Protein AF-A0A534M3W9-F1 (afdb_monomer)

Sequence (94 aa):
MPMGKVLRVVLRRLINAVVTIFGIICLNYVLIRLMPGDPNLALVPRNTQFVGLAKANAELFGLDKPPFDQFVIYLQNTVTLNWGYSYFWHAPVA

Structure (mmCIF, N/CA/C/O backbone):
data_AF-A0A534M3W9-F1
#
_entry.id   AF-A0A534M3W9-F1
#
loop_
_atom_site.group_PDB
_atom_site.id
_atom_site.type_symbol
_atom_site.label_atom_id
_atom_site.label_alt_id
_atom_site.label_comp_id
_atom_site.label_asym_id
_atom_site.label_entity_id
_atom_site.label_seq_id
_atom_site.pdbx_PDB_ins_code
_atom_site.Cartn_x
_atom_site.Cartn_y
_atom_site.Cartn_z
_atom_site.occupancy
_atom_site.B_iso_or_equiv
_atom_site.auth_seq_id
_atom_site.auth_comp_id
_atom_site.auth_as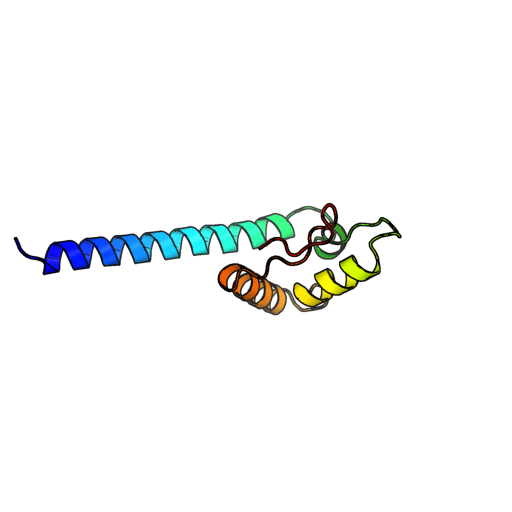ym_id
_atom_site.auth_atom_id
_atom_site.pdbx_PDB_model_num
ATOM 1 N N . MET A 1 1 ? -22.190 -0.015 34.091 1.00 59.22 1 MET A N 1
ATOM 2 C CA . MET A 1 1 ? -22.162 0.637 32.758 1.00 59.22 1 MET A CA 1
ATOM 3 C C . MET A 1 1 ? -22.320 -0.444 31.696 1.00 59.22 1 MET A C 1
ATOM 5 O O . MET A 1 1 ? -21.645 -1.458 31.823 1.00 59.22 1 MET A O 1
ATOM 9 N N . PRO A 1 2 ? -23.222 -0.325 30.707 1.00 66.69 2 PRO A N 1
ATOM 10 C CA . PRO A 1 2 ? -23.500 -1.431 29.796 1.00 66.69 2 PRO A CA 1
ATOM 11 C C . PRO A 1 2 ? -22.355 -1.571 2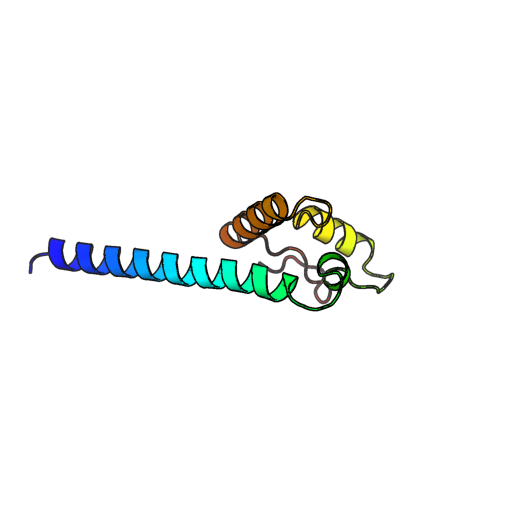8.784 1.00 66.69 2 PRO A C 1
ATOM 13 O O . PRO A 1 2 ? -22.337 -0.892 27.756 1.00 66.69 2 PRO A O 1
ATOM 16 N N . MET A 1 3 ? -21.408 -2.463 29.082 1.00 66.31 3 MET A N 1
ATOM 17 C CA . MET A 1 3 ? -20.232 -2.791 28.260 1.00 66.31 3 MET A CA 1
ATOM 18 C C . MET A 1 3 ? -20.603 -3.068 26.788 1.00 66.31 3 MET A C 1
ATOM 20 O O . MET A 1 3 ? -19.871 -2.697 25.874 1.00 66.31 3 MET A O 1
ATOM 24 N N . GLY A 1 4 ? -21.803 -3.613 26.541 1.00 76.50 4 GLY A N 1
ATOM 25 C CA . GLY A 1 4 ? -22.332 -3.867 25.197 1.00 76.50 4 GLY A CA 1
ATOM 26 C C . GLY A 1 4 ? -22.584 -2.613 24.347 1.00 76.50 4 GLY A C 1
ATOM 27 O O . GLY A 1 4 ? -22.475 -2.680 23.124 1.00 76.50 4 GLY A O 1
ATOM 28 N N . LYS A 1 5 ? -22.864 -1.449 24.956 1.00 81.12 5 LYS A N 1
ATOM 29 C CA . LYS A 1 5 ? -22.989 -0.183 24.207 1.00 81.12 5 LYS A CA 1
ATOM 30 C C . LYS A 1 5 ? -21.618 0.328 23.768 1.00 81.12 5 LYS A C 1
ATOM 32 O O . LYS A 1 5 ? -21.480 0.766 22.631 1.00 81.12 5 LYS A O 1
ATOM 37 N N . VAL A 1 6 ? -20.610 0.224 24.638 1.00 85.56 6 VAL A N 1
ATOM 38 C CA . VAL A 1 6 ? -19.233 0.640 24.332 1.00 85.56 6 VAL A CA 1
ATOM 39 C C . VAL A 1 6 ? -18.640 -0.250 23.241 1.00 85.56 6 VAL A C 1
ATOM 41 O O . VAL A 1 6 ? -18.171 0.278 22.238 1.00 85.56 6 VAL A O 1
ATOM 44 N N . LEU A 1 7 ? -18.763 -1.578 23.358 1.00 88.38 7 LEU A N 1
ATOM 45 C CA . LEU A 1 7 ? -18.292 -2.517 22.334 1.00 88.38 7 LEU A CA 1
ATOM 46 C C . LEU A 1 7 ? -18.946 -2.256 20.968 1.00 88.38 7 LEU A C 1
ATOM 48 O O . LEU A 1 7 ? -18.254 -2.203 19.956 1.00 88.38 7 LEU A O 1
ATOM 52 N N . ARG A 1 8 ? -20.263 -2.008 20.932 1.00 89.50 8 ARG A N 1
ATOM 53 C CA . ARG A 1 8 ? -20.983 -1.659 19.694 1.00 89.50 8 ARG A CA 1
ATOM 54 C C . ARG A 1 8 ? -20.473 -0.353 19.073 1.00 89.50 8 ARG A C 1
ATOM 56 O O . ARG A 1 8 ? -20.359 -0.264 17.853 1.00 89.50 8 ARG A O 1
ATOM 63 N N . VAL A 1 9 ? -20.169 0.658 19.891 1.00 90.19 9 VAL A N 1
ATOM 64 C CA . VAL A 1 9 ? -19.615 1.938 19.417 1.00 90.19 9 VAL A CA 1
ATOM 65 C C . VAL A 1 9 ? -18.196 1.761 18.883 1.00 90.19 9 VAL A C 1
ATOM 67 O O . VAL A 1 9 ? -17.896 2.286 17.814 1.00 90.19 9 VAL A O 1
ATOM 70 N N . VAL A 1 10 ? -17.344 1.004 19.579 1.00 92.62 10 VAL A N 1
ATOM 71 C CA . VAL A 1 10 ? -15.975 0.707 19.132 1.00 92.62 10 VAL A CA 1
ATOM 72 C C . VAL A 1 10 ? -15.999 -0.056 17.811 1.00 92.62 10 VAL A C 1
ATOM 74 O O . VAL A 1 10 ? -15.343 0.362 16.863 1.00 92.62 10 VAL A O 1
ATOM 77 N N . LEU A 1 11 ? -16.824 -1.100 17.700 1.00 93.56 11 LEU A N 1
ATOM 78 C CA . LEU A 1 11 ? -16.943 -1.891 16.476 1.00 93.56 11 LEU A CA 1
ATOM 79 C C . LEU A 1 11 ? -17.420 -1.039 15.292 1.00 93.56 11 LEU A C 1
ATOM 81 O O . LEU A 1 11 ? -16.832 -1.081 14.216 1.00 93.56 11 LEU A O 1
ATOM 85 N N . ARG A 1 12 ? -18.438 -0.195 15.501 1.00 93.50 12 ARG A N 1
ATOM 86 C CA . ARG A 1 12 ? -18.925 0.737 14.474 1.00 93.50 12 ARG A CA 1
ATOM 87 C C . ARG A 1 12 ? -17.845 1.737 14.050 1.00 93.50 12 ARG A C 1
ATOM 89 O O . ARG A 1 12 ? -17.738 2.044 12.868 1.00 93.50 12 ARG A O 1
ATOM 96 N N . ARG A 1 13 ? -17.041 2.244 14.990 1.00 93.69 13 ARG A N 1
ATOM 97 C CA . ARG A 1 13 ? -15.917 3.140 14.678 1.00 93.69 13 ARG A CA 1
ATOM 98 C C . ARG A 1 13 ? -14.824 2.430 13.881 1.00 93.69 13 ARG A C 1
ATOM 100 O O . ARG A 1 13 ? -14.336 3.013 12.923 1.00 93.69 13 ARG A O 1
ATOM 107 N N . LEU A 1 14 ? -14.487 1.190 14.235 1.00 94.94 14 LEU A N 1
ATOM 108 C CA . LEU A 1 14 ? -13.511 0.383 13.499 1.00 94.94 14 LEU A CA 1
ATOM 109 C C . LEU A 1 14 ? -13.978 0.101 12.070 1.00 94.94 14 LEU A C 1
ATOM 111 O O . LEU A 1 14 ? -13.216 0.321 11.138 1.00 94.94 14 LEU A O 1
ATOM 115 N N . ILE A 1 15 ? -15.240 -0.290 11.881 1.00 94.56 15 ILE A N 1
ATOM 116 C CA . ILE A 1 15 ? -15.812 -0.498 10.543 1.00 94.56 15 ILE A CA 1
ATOM 117 C C . ILE A 1 1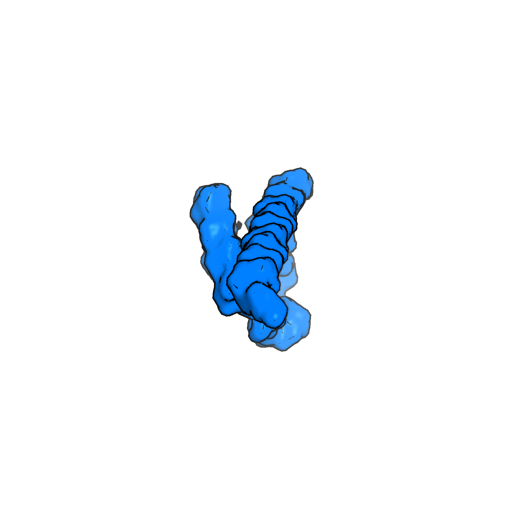5 ? -15.750 0.799 9.729 1.00 94.56 15 ILE A C 1
ATOM 119 O O . ILE A 1 15 ? -15.269 0.789 8.600 1.00 94.56 15 ILE A O 1
ATOM 123 N N . ASN A 1 16 ? -16.161 1.930 10.310 1.00 92.88 16 ASN A N 1
ATOM 124 C CA . ASN A 1 16 ? -16.087 3.225 9.632 1.00 92.88 16 ASN A CA 1
ATOM 125 C C . ASN A 1 16 ? -14.647 3.602 9.250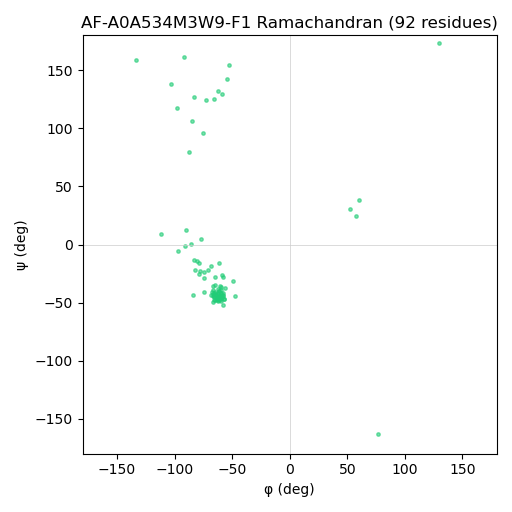 1.00 92.88 16 ASN A C 1
ATOM 127 O O . ASN A 1 16 ? -14.427 4.137 8.163 1.00 92.88 16 ASN A O 1
ATOM 131 N N . ALA A 1 17 ? -13.671 3.315 10.116 1.00 93.25 17 ALA A N 1
ATOM 132 C CA . ALA A 1 17 ? -12.261 3.561 9.837 1.00 93.25 17 ALA A CA 1
ATOM 133 C C . ALA A 1 17 ? -11.765 2.684 8.680 1.00 93.25 17 ALA A C 1
ATOM 135 O O . ALA A 1 17 ? -11.188 3.208 7.734 1.00 93.25 17 ALA A O 1
ATOM 136 N N . VAL A 1 18 ? -12.060 1.380 8.707 1.00 93.44 18 VAL A N 1
ATOM 137 C CA . VAL A 1 18 ? -11.699 0.439 7.635 1.00 93.44 18 VAL A CA 1
ATOM 138 C C . VAL A 1 18 ? -12.313 0.863 6.301 1.00 93.44 18 VAL A C 1
ATOM 140 O O . VAL A 1 18 ? -11.607 0.908 5.302 1.00 93.44 18 VAL A O 1
ATOM 143 N N . VAL A 1 19 ? -13.594 1.244 6.281 1.00 94.19 19 VAL A N 1
ATOM 144 C CA . VAL A 1 19 ? -14.272 1.727 5.065 1.00 94.19 19 VAL A CA 1
ATOM 145 C C . VAL A 1 19 ? -13.629 3.011 4.541 1.00 94.19 19 VAL A C 1
ATOM 147 O O . VAL A 1 19 ? -13.399 3.135 3.341 1.00 94.19 19 VAL A O 1
ATOM 150 N N . THR A 1 20 ? -13.298 3.952 5.428 1.00 94.44 20 THR A N 1
ATOM 151 C CA . THR A 1 20 ? -12.623 5.201 5.041 1.00 94.44 20 THR A CA 1
ATOM 152 C C . THR A 1 20 ? -11.248 4.923 4.439 1.00 94.44 20 THR A C 1
ATOM 154 O O . THR A 1 20 ? -10.938 5.423 3.361 1.00 94.44 20 THR A O 1
ATOM 157 N N . ILE A 1 21 ? -10.439 4.091 5.103 1.00 93.06 21 ILE A N 1
ATOM 158 C CA . ILE A 1 21 ? -9.104 3.704 4.630 1.00 93.06 21 ILE A CA 1
ATOM 159 C C . ILE A 1 21 ? -9.209 2.996 3.279 1.00 93.06 21 ILE A C 1
ATOM 161 O O . ILE A 1 21 ? -8.497 3.351 2.345 1.00 93.06 21 ILE A O 1
ATOM 165 N N . PHE A 1 22 ? -10.137 2.049 3.142 1.00 92.69 22 PHE A N 1
ATOM 166 C CA . PHE A 1 22 ? -10.376 1.348 1.885 1.00 92.69 22 PHE A CA 1
ATOM 167 C C . PHE A 1 22 ? -10.768 2.311 0.755 1.00 92.69 22 PHE A C 1
ATOM 169 O O . PHE A 1 22 ? -10.248 2.202 -0.355 1.00 92.69 22 PHE A O 1
ATOM 176 N N . GLY A 1 23 ? -11.619 3.299 1.045 1.00 94.44 23 GLY A N 1
ATOM 177 C CA . GLY A 1 23 ? -11.968 4.359 0.101 1.00 94.44 23 GLY A CA 1
ATOM 178 C C . GLY A 1 23 ? -10.752 5.171 -0.350 1.00 94.44 23 GLY A C 1
ATOM 179 O O . GLY A 1 23 ? -10.598 5.419 -1.543 1.00 94.44 23 GLY A O 1
ATOM 180 N N . ILE A 1 24 ? -9.854 5.527 0.576 1.00 94.50 24 ILE A N 1
ATOM 181 C CA . ILE A 1 24 ? -8.606 6.243 0.266 1.00 94.50 24 ILE A CA 1
ATOM 182 C C . ILE A 1 24 ? -7.680 5.389 -0.611 1.00 94.50 24 ILE A C 1
ATOM 184 O O . ILE A 1 24 ? -7.134 5.906 -1.582 1.00 94.50 24 ILE A O 1
ATOM 188 N N . ILE A 1 25 ? -7.532 4.095 -0.314 1.00 91.06 25 ILE A N 1
ATOM 189 C CA . ILE A 1 25 ? -6.724 3.153 -1.112 1.00 91.06 25 ILE A CA 1
ATOM 190 C C . ILE A 1 25 ? -7.260 3.081 -2.549 1.00 91.06 25 ILE A C 1
ATOM 192 O O . ILE A 1 25 ? -6.505 3.244 -3.507 1.00 91.06 25 ILE A O 1
ATOM 196 N N . CYS A 1 26 ? -8.575 2.906 -2.713 1.00 91.56 26 CYS A N 1
ATOM 197 C CA . CYS A 1 26 ? -9.210 2.876 -4.032 1.00 91.56 26 CYS A CA 1
ATOM 198 C C . CYS A 1 26 ? -9.021 4.199 -4.783 1.00 91.56 26 CYS A C 1
ATOM 200 O O . CYS A 1 26 ? -8.675 4.204 -5.964 1.00 91.56 26 CYS A O 1
ATOM 202 N N . LEU A 1 27 ? -9.223 5.324 -4.094 1.00 92.81 27 LEU A N 1
ATOM 203 C CA . LEU A 1 27 ? -9.041 6.654 -4.664 1.00 92.81 27 LEU A CA 1
ATOM 204 C C . LEU A 1 27 ? -7.596 6.857 -5.134 1.00 92.81 27 LEU A C 1
ATOM 206 O O . LEU A 1 27 ? -7.383 7.342 -6.238 1.00 92.81 27 LEU A O 1
ATOM 210 N N . ASN A 1 28 ? -6.609 6.458 -4.331 1.00 90.19 28 ASN A N 1
ATOM 211 C CA . ASN A 1 28 ? -5.195 6.590 -4.670 1.00 90.19 28 ASN A CA 1
ATOM 212 C C . ASN A 1 28 ? -4.840 5.795 -5.934 1.00 90.19 28 ASN A C 1
ATOM 214 O O . ASN A 1 28 ? -4.241 6.346 -6.858 1.00 90.19 28 ASN A O 1
ATOM 218 N N . TYR A 1 29 ? -5.304 4.544 -6.013 1.00 88.62 29 TYR A N 1
ATOM 219 C CA . TYR A 1 29 ? -5.133 3.704 -7.196 1.00 88.62 29 TYR A CA 1
ATOM 220 C C . TYR A 1 29 ? -5.709 4.359 -8.462 1.00 88.62 29 TYR A C 1
ATOM 222 O O . TYR A 1 29 ? -5.047 4.417 -9.500 1.00 88.62 29 TYR A O 1
ATOM 230 N N . VAL A 1 30 ? -6.932 4.893 -8.376 1.00 89.31 30 VAL A N 1
ATOM 231 C CA . VAL A 1 30 ? -7.591 5.563 -9.506 1.00 89.31 30 VAL A CA 1
ATOM 232 C C . VAL A 1 30 ? -6.866 6.854 -9.886 1.00 89.31 30 VAL A C 1
ATOM 234 O O . VAL A 1 30 ? -6.630 7.082 -11.068 1.00 89.31 30 VAL A O 1
ATOM 237 N N . LEU A 1 31 ? -6.472 7.678 -8.911 1.00 88.25 31 LEU A N 1
ATOM 238 C CA . LEU A 1 31 ? -5.779 8.946 -9.156 1.00 88.25 31 LEU A CA 1
ATOM 239 C C . LEU A 1 31 ? -4.487 8.749 -9.949 1.00 88.25 31 LEU A C 1
ATOM 241 O O . LEU A 1 31 ? -4.274 9.453 -10.932 1.00 88.25 31 LEU A O 1
ATOM 245 N N . ILE A 1 32 ? -3.661 7.772 -9.566 1.00 83.88 32 ILE A N 1
ATOM 246 C CA . ILE A 1 32 ? -2.405 7.471 -10.268 1.00 83.88 32 ILE A CA 1
ATOM 247 C C . ILE A 1 32 ? -2.681 7.032 -11.712 1.00 83.88 32 ILE A C 1
ATOM 249 O O . ILE A 1 32 ? -1.965 7.427 -12.626 1.00 83.88 32 ILE A O 1
ATOM 253 N N . ARG A 1 33 ? -3.751 6.265 -11.943 1.00 83.31 33 ARG A N 1
ATOM 254 C CA . ARG A 1 33 ? -4.152 5.812 -13.286 1.00 83.31 33 ARG A CA 1
ATOM 255 C C . ARG A 1 33 ? -4.782 6.883 -14.165 1.00 83.31 33 ARG A C 1
ATOM 257 O O . ARG A 1 33 ? -4.773 6.736 -15.381 1.00 83.31 33 ARG A O 1
ATOM 264 N N . LEU A 1 34 ? -5.345 7.924 -13.561 1.00 84.94 34 LEU A N 1
ATOM 265 C CA . LEU A 1 34 ? -5.884 9.079 -14.276 1.00 84.94 34 LEU A CA 1
ATOM 266 C C . LEU A 1 34 ? -4.795 10.079 -14.680 1.00 84.94 34 LEU A C 1
ATOM 268 O O . LEU A 1 34 ? -5.064 10.957 -15.500 1.00 84.94 34 LEU A O 1
ATOM 272 N N . MET A 1 35 ? -3.584 9.977 -14.119 1.00 82.25 35 MET A N 1
ATOM 273 C CA . MET A 1 35 ? -2.476 10.836 -14.528 1.00 82.25 35 MET A CA 1
ATOM 274 C C . MET A 1 35 ? -2.138 10.589 -16.008 1.00 82.25 35 MET A C 1
ATOM 276 O O . MET A 1 35 ? -1.993 9.437 -16.417 1.00 82.25 35 MET A O 1
ATOM 280 N N . PRO A 1 36 ? -1.996 11.648 -16.827 1.00 70.88 36 PRO A N 1
ATOM 281 C CA . PRO A 1 36 ? -1.655 11.502 -18.235 1.00 70.88 36 PRO A CA 1
ATOM 282 C C . PRO A 1 36 ? -0.243 10.922 -18.389 1.00 70.88 36 PRO A C 1
ATOM 284 O O . PRO A 1 36 ? 0.729 11.465 -17.863 1.00 70.88 36 PRO A O 1
ATOM 287 N N . GLY A 1 37 ? -0.140 9.818 -19.126 1.00 67.75 37 GLY A N 1
ATOM 288 C CA . GLY A 1 37 ? 1.074 9.013 -19.262 1.00 67.75 37 GLY A CA 1
ATOM 289 C C . GLY A 1 37 ? 0.770 7.538 -19.011 1.00 67.75 37 GLY A C 1
ATOM 290 O O . GLY A 1 37 ? -0.346 7.191 -18.642 1.00 67.75 37 GLY A O 1
ATOM 291 N N . ASP A 1 38 ? 1.748 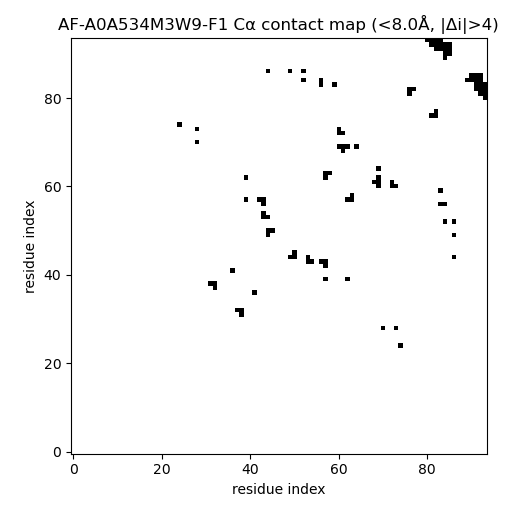6.660 -19.232 1.00 71.12 38 ASP A N 1
ATOM 292 C CA . ASP A 1 38 ? 1.620 5.269 -18.798 1.00 71.12 38 ASP A CA 1
ATOM 293 C C . ASP A 1 38 ? 2.057 5.190 -17.323 1.00 71.12 38 ASP A C 1
ATOM 295 O O . ASP A 1 38 ? 3.257 5.310 -17.043 1.00 71.12 38 ASP A O 1
ATOM 299 N N . PRO A 1 39 ? 1.125 5.040 -16.361 1.00 64.38 39 PRO A N 1
ATOM 300 C CA . PRO A 1 39 ? 1.463 4.960 -14.941 1.00 64.38 39 PRO A CA 1
ATOM 301 C C . PRO A 1 39 ? 2.418 3.795 -14.657 1.00 64.38 39 PRO A C 1
ATOM 303 O O . PRO A 1 39 ? 3.255 3.896 -13.762 1.00 64.38 39 PRO A O 1
ATOM 306 N N . ASN A 1 40 ? 2.377 2.735 -15.470 1.00 64.94 40 ASN A N 1
ATOM 307 C CA . ASN A 1 40 ? 3.294 1.607 -15.357 1.00 64.94 40 ASN A CA 1
ATOM 308 C C . ASN A 1 40 ? 4.740 2.019 -15.683 1.00 64.94 40 ASN A C 1
ATOM 310 O O . ASN A 1 40 ? 5.685 1.557 -15.047 1.00 64.94 40 ASN A O 1
ATOM 314 N N . LEU A 1 41 ? 4.924 2.937 -16.637 1.00 64.12 41 LEU A N 1
ATOM 315 C CA . LEU A 1 41 ? 6.239 3.464 -17.013 1.00 64.12 41 LEU A CA 1
ATOM 316 C C . LEU A 1 41 ? 6.714 4.588 -16.086 1.00 64.12 41 LEU A C 1
ATOM 318 O O . LEU A 1 41 ? 7.914 4.842 -16.005 1.00 64.12 41 LEU A O 1
ATOM 322 N N . ALA A 1 42 ? 5.800 5.263 -15.386 1.00 67.00 42 ALA A N 1
ATOM 323 C CA . ALA A 1 42 ? 6.141 6.299 -14.413 1.00 67.00 42 ALA A CA 1
ATOM 324 C C . ALA A 1 42 ? 6.699 5.722 -13.099 1.00 67.00 42 ALA A C 1
ATOM 326 O O . ALA A 1 42 ? 7.512 6.370 -12.442 1.00 67.00 42 ALA A O 1
ATOM 327 N N . LEU A 1 43 ? 6.291 4.503 -12.729 1.00 67.19 43 LEU A N 1
ATOM 328 C CA . LEU A 1 43 ? 6.725 3.816 -11.503 1.00 67.19 43 LEU A CA 1
ATOM 329 C C . LEU A 1 43 ? 8.125 3.180 -11.613 1.00 67.19 43 LEU A C 1
ATOM 331 O O . LEU A 1 43 ? 8.744 2.847 -10.598 1.00 67.19 43 LEU A O 1
ATOM 335 N N . VAL A 1 44 ? 8.637 3.024 -12.836 1.00 69.56 44 VAL A N 1
ATOM 336 C CA . VAL A 1 44 ? 9.959 2.458 -13.128 1.00 69.56 44 VAL A CA 1
ATOM 337 C C . VAL A 1 44 ? 10.967 3.596 -13.346 1.00 69.56 44 VAL A C 1
ATOM 339 O O . VAL A 1 44 ? 10.840 4.362 -14.304 1.00 69.56 44 VAL A O 1
ATOM 342 N N . PRO A 1 45 ? 12.013 3.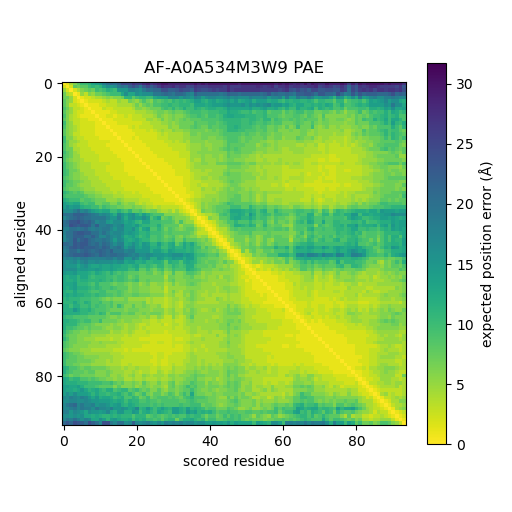722 -12.507 1.00 67.88 45 PRO A N 1
ATOM 343 C CA . PRO A 1 45 ? 13.085 4.673 -12.744 1.00 67.88 45 PRO A CA 1
ATOM 344 C C . PRO A 1 45 ? 13.756 4.388 -14.084 1.00 67.88 45 PRO A C 1
ATOM 346 O O . PRO A 1 45 ? 14.212 3.278 -14.345 1.00 67.88 45 PRO A O 1
ATOM 349 N N . ARG A 1 46 ? 13.900 5.424 -14.911 1.00 66.06 46 ARG A N 1
ATOM 350 C CA . ARG A 1 46 ? 14.607 5.342 -16.202 1.00 66.06 46 ARG A CA 1
ATOM 351 C C . ARG A 1 46 ? 16.133 5.343 -16.077 1.00 66.06 46 ARG A C 1
ATOM 353 O O . ARG A 1 46 ? 16.836 5.389 -17.081 1.00 66.06 46 ARG A O 1
ATOM 360 N N . ASN A 1 47 ? 16.653 5.314 -14.854 1.00 73.25 47 ASN A N 1
ATOM 361 C CA . ASN A 1 47 ? 18.084 5.277 -14.607 1.00 73.25 47 ASN A CA 1
ATOM 362 C C . ASN A 1 47 ? 18.598 3.832 -14.712 1.00 73.25 47 ASN A C 1
ATOM 364 O O . ASN A 1 47 ? 18.094 2.926 -14.045 1.00 73.25 47 ASN A O 1
ATOM 368 N N . THR A 1 48 ? 19.625 3.640 -15.539 1.00 67.00 48 THR A N 1
ATOM 369 C CA . THR A 1 48 ? 20.228 2.341 -15.856 1.00 67.00 48 THR A CA 1
ATOM 370 C C . THR A 1 48 ? 20.760 1.605 -14.624 1.00 67.00 48 THR A C 1
ATOM 372 O O . THR A 1 48 ? 20.754 0.376 -14.605 1.00 67.00 48 THR A O 1
ATOM 375 N N . GLN A 1 49 ? 21.132 2.328 -13.562 1.00 74.88 49 GLN A N 1
ATOM 376 C CA . GLN A 1 49 ? 21.629 1.736 -12.316 1.00 74.88 49 GLN A CA 1
ATOM 377 C C . GLN A 1 49 ? 20.563 0.961 -11.520 1.00 74.88 49 GLN A C 1
ATOM 379 O O . GLN A 1 49 ? 20.907 0.132 -10.683 1.00 74.88 49 GLN A O 1
ATOM 384 N N . PHE A 1 50 ? 19.270 1.191 -11.784 1.00 73.50 50 PHE A N 1
ATOM 385 C CA . PHE A 1 50 ? 18.167 0.556 -11.052 1.00 73.50 50 PHE A CA 1
ATOM 386 C C . PHE A 1 50 ? 17.359 -0.435 -11.891 1.00 73.50 50 PHE A C 1
ATOM 388 O O . PHE A 1 50 ? 16.330 -0.910 -11.424 1.00 73.50 50 PHE A O 1
ATOM 395 N N . VAL A 1 51 ? 17.798 -0.783 -13.105 1.00 75.56 51 VAL A N 1
ATOM 396 C CA . VAL A 1 51 ? 17.008 -1.607 -14.044 1.00 75.56 51 VAL A CA 1
ATOM 397 C C . VAL A 1 51 ? 16.596 -2.956 -13.442 1.00 75.56 51 VAL A C 1
ATOM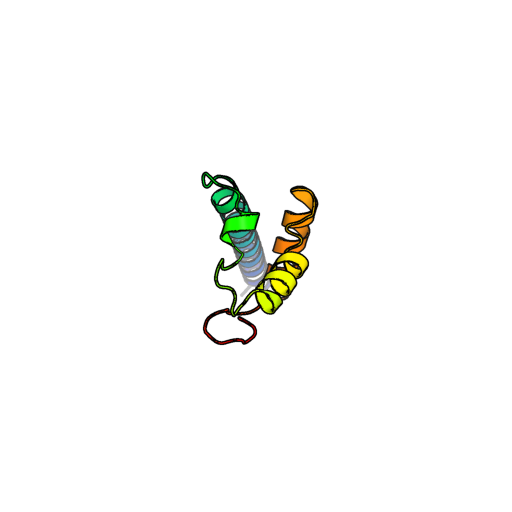 399 O O . VAL A 1 51 ? 15.473 -3.400 -13.663 1.00 75.56 51 VAL A O 1
ATOM 402 N N . GLY A 1 52 ? 17.463 -3.592 -12.647 1.00 76.62 52 GLY A N 1
ATOM 403 C CA . GLY A 1 52 ? 17.136 -4.846 -11.955 1.00 76.62 52 GLY A CA 1
ATOM 404 C C . GLY A 1 52 ? 16.050 -4.677 -10.886 1.00 76.62 52 GLY A C 1
ATOM 405 O O . GLY A 1 52 ? 15.053 -5.394 -10.902 1.00 76.62 52 GLY A O 1
ATOM 406 N N . LEU A 1 53 ? 16.204 -3.683 -10.004 1.00 77.62 53 LEU A N 1
ATOM 407 C CA . LEU A 1 53 ? 15.214 -3.361 -8.965 1.00 77.62 53 LEU A CA 1
ATOM 408 C C . LEU A 1 53 ? 13.888 -2.885 -9.564 1.00 77.62 53 LEU A C 1
ATOM 410 O O . LEU A 1 53 ? 12.822 -3.193 -9.044 1.00 77.62 53 LEU A O 1
ATOM 414 N N . ALA A 1 54 ? 13.949 -2.163 -10.679 1.00 78.50 54 ALA A N 1
ATOM 415 C CA . ALA A 1 54 ? 12.775 -1.674 -11.374 1.00 78.50 54 ALA A CA 1
ATOM 416 C C . ALA A 1 54 ? 11.961 -2.809 -11.998 1.00 78.50 54 ALA A C 1
ATOM 418 O O . ALA A 1 54 ? 10.739 -2.797 -11.895 1.00 78.50 54 ALA A O 1
ATOM 419 N N . LYS A 1 55 ? 12.624 -3.814 -12.588 1.00 79.75 55 LYS A N 1
ATOM 420 C CA . LYS A 1 55 ? 11.952 -5.033 -13.061 1.00 79.75 55 LYS A CA 1
ATOM 421 C C . LYS A 1 55 ? 11.310 -5.803 -11.910 1.00 79.75 55 LYS A C 1
ATOM 423 O O . LYS A 1 55 ? 10.142 -6.155 -12.012 1.00 79.75 55 LYS A O 1
ATOM 428 N N . ALA A 1 56 ? 12.032 -5.986 -10.803 1.00 80.62 56 ALA A N 1
ATOM 429 C CA . ALA A 1 56 ? 11.500 -6.665 -9.622 1.00 80.62 56 ALA A CA 1
ATOM 430 C C . ALA A 1 56 ? 10.265 -5.947 -9.044 1.00 80.62 56 ALA A C 1
ATOM 432 O O . ALA A 1 56 ? 9.256 -6.584 -8.757 1.00 80.62 56 ALA A O 1
ATOM 433 N N . ASN A 1 57 ? 10.303 -4.614 -8.931 1.00 82.00 57 ASN A N 1
ATOM 434 C CA . ASN A 1 57 ? 9.145 -3.830 -8.501 1.00 82.00 57 ASN A CA 1
ATOM 435 C C . ASN A 1 57 ? 7.996 -3.886 -9.526 1.00 82.00 57 ASN A C 1
ATOM 43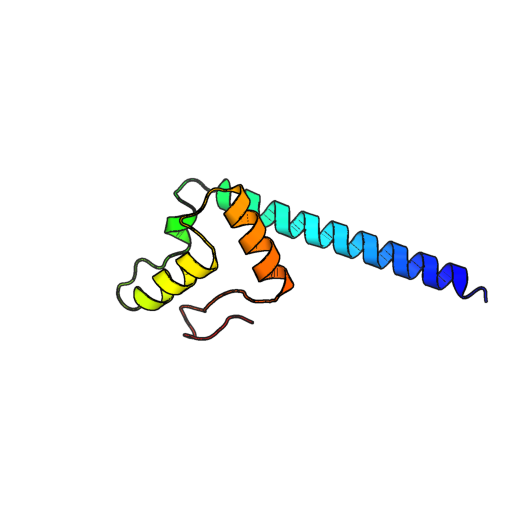7 O O . ASN A 1 57 ? 6.838 -3.978 -9.131 1.00 82.00 57 ASN A O 1
ATOM 441 N N . ALA A 1 58 ? 8.287 -3.853 -10.830 1.00 82.75 58 ALA A N 1
ATOM 442 C CA . ALA A 1 58 ? 7.259 -3.940 -11.867 1.00 82.75 58 ALA A CA 1
ATOM 443 C C . ALA A 1 58 ? 6.490 -5.270 -11.816 1.00 82.75 58 ALA A C 1
ATOM 445 O O . ALA A 1 58 ? 5.264 -5.268 -11.919 1.00 82.75 58 ALA A O 1
ATOM 446 N N . GLU A 1 59 ? 7.192 -6.383 -11.595 1.00 84.06 59 GLU A N 1
ATOM 447 C CA . GLU A 1 59 ? 6.577 -7.698 -11.382 1.00 84.06 59 GLU A CA 1
ATOM 448 C C . GLU A 1 59 ? 5.781 -7.746 -10.070 1.00 84.06 59 GLU A C 1
ATOM 450 O O . GLU A 1 59 ? 4.652 -8.236 -10.052 1.00 84.06 59 GLU A O 1
ATOM 455 N N . LEU A 1 60 ? 6.319 -7.174 -8.985 1.00 83.69 60 LEU A N 1
ATOM 456 C CA . LEU A 1 60 ? 5.667 -7.126 -7.671 1.00 83.69 60 LEU A CA 1
ATOM 457 C C . LEU A 1 60 ? 4.329 -6.375 -7.698 1.00 83.69 60 LEU A C 1
ATOM 459 O O . LEU A 1 60 ? 3.392 -6.765 -7.002 1.00 83.69 60 LEU A O 1
ATOM 463 N N . PHE A 1 61 ? 4.228 -5.317 -8.505 1.00 85.62 61 PHE A N 1
ATOM 464 C CA . PHE A 1 61 ? 2.988 -4.563 -8.711 1.00 85.62 61 PHE A CA 1
ATOM 465 C C . PHE A 1 61 ? 2.138 -5.081 -9.882 1.00 85.62 61 PHE A C 1
ATOM 467 O O . PHE A 1 61 ? 1.050 -4.557 -10.120 1.00 85.62 61 PHE A O 1
ATOM 474 N N . GLY A 1 62 ? 2.597 -6.114 -10.599 1.00 86.19 62 GLY A N 1
ATOM 475 C CA . GLY A 1 62 ? 1.885 -6.710 -11.729 1.00 86.19 62 GLY A CA 1
ATOM 476 C C . GLY A 1 62 ? 1.621 -5.726 -12.865 1.00 86.19 62 GLY A C 1
ATOM 477 O O . GLY A 1 62 ? 0.541 -5.750 -13.451 1.00 86.19 62 GLY A O 1
ATOM 478 N N . LEU A 1 63 ? 2.567 -4.827 -13.155 1.00 84.81 63 LEU A N 1
ATOM 479 C CA . LEU A 1 63 ? 2.386 -3.744 -14.133 1.00 84.81 63 LEU A CA 1
ATOM 480 C C . LEU A 1 63 ? 2.117 -4.246 -15.568 1.00 84.81 63 LEU A C 1
ATOM 482 O O . LEU A 1 63 ? 1.622 -3.496 -16.405 1.00 84.81 63 LEU A O 1
ATOM 486 N N . ASP A 1 64 ? 2.394 -5.521 -15.836 1.00 85.38 64 ASP A N 1
ATOM 487 C CA . ASP A 1 64 ? 2.102 -6.260 -17.067 1.00 85.38 64 ASP A CA 1
ATOM 488 C C . ASP A 1 64 ? 0.664 -6.815 -17.143 1.00 85.38 64 ASP A C 1
ATOM 490 O O . ASP A 1 64 ? 0.216 -7.248 -18.206 1.00 85.38 64 ASP A O 1
ATOM 494 N N . LYS A 1 65 ? -0.074 -6.817 -16.028 1.00 87.19 65 LYS A N 1
ATOM 495 C CA . LYS A 1 65 ? -1.396 -7.446 -15.911 1.00 87.19 65 LYS A CA 1
ATOM 496 C C . LYS A 1 65 ? -2.551 -6.490 -16.228 1.00 87.19 65 LYS A C 1
ATOM 498 O O . LYS A 1 65 ? -2.393 -5.268 -16.155 1.00 87.19 65 LYS A O 1
ATOM 503 N N . PRO A 1 66 ? -3.752 -7.022 -16.524 1.00 89.81 66 PRO A N 1
ATOM 504 C CA . PRO A 1 66 ? -4.962 -6.223 -16.645 1.00 89.81 66 PRO A CA 1
ATOM 505 C C . PRO A 1 66 ? -5.230 -5.332 -15.416 1.00 89.81 66 PRO A C 1
ATOM 507 O O . PRO A 1 66 ? -4.854 -5.676 -14.294 1.00 89.81 66 PRO A O 1
ATOM 510 N N . PRO A 1 67 ? -5.961 -4.215 -15.592 1.00 85.62 67 PRO A N 1
ATOM 511 C CA . PRO A 1 67 ? -6.312 -3.285 -14.518 1.00 85.62 67 PRO A CA 1
ATOM 512 C C . PRO A 1 67 ? -6.854 -3.907 -13.241 1.00 85.62 67 PRO A C 1
ATOM 514 O O . PRO A 1 67 ? -6.467 -3.527 -12.141 1.00 85.62 67 PRO A O 1
ATOM 517 N N . PHE A 1 68 ? -7.758 -4.865 -13.388 1.00 88.56 68 PHE A N 1
ATOM 518 C CA . PHE A 1 68 ? -8.385 -5.496 -12.243 1.00 88.56 68 PHE A CA 1
ATOM 519 C C . PHE A 1 68 ? -7.370 -6.294 -11.416 1.00 88.56 68 PHE A C 1
ATOM 521 O O . PHE A 1 68 ? -7.311 -6.137 -10.199 1.00 88.56 68 PHE A O 1
ATOM 528 N N . ASP A 1 69 ? -6.511 -7.068 -12.078 1.00 90.62 69 ASP A N 1
ATOM 529 C CA . ASP A 1 69 ? -5.475 -7.858 -11.414 1.00 90.62 69 ASP A CA 1
ATOM 530 C C . ASP A 1 69 ? -4.449 -6.956 -10.720 1.00 90.62 69 ASP A C 1
ATOM 532 O O . ASP A 1 69 ? -4.086 -7.204 -9.572 1.00 90.62 69 ASP A O 1
ATOM 536 N N . GLN A 1 70 ? -4.049 -5.855 -11.367 1.00 89.25 70 GLN A N 1
ATOM 537 C CA . GLN A 1 70 ? -3.195 -4.835 -10.750 1.00 89.25 70 GLN A CA 1
ATOM 538 C C . GLN A 1 70 ? -3.817 -4.246 -9.482 1.00 89.25 70 GLN A C 1
ATOM 540 O O . GLN A 1 70 ? -3.117 -4.029 -8.497 1.00 89.25 70 GLN A O 1
ATOM 545 N N . PHE A 1 71 ? -5.125 -3.979 -9.489 1.00 90.56 71 PHE A N 1
ATOM 546 C CA . PHE A 1 71 ? -5.819 -3.467 -8.310 1.00 90.56 71 PHE A CA 1
ATOM 547 C C . PHE A 1 71 ? -5.830 -4.487 -7.166 1.00 90.56 71 PHE A C 1
ATOM 549 O O . PHE A 1 71 ? -5.569 -4.122 -6.021 1.00 90.56 71 PHE A O 1
ATOM 556 N N . VAL A 1 72 ? -6.083 -5.765 -7.465 1.00 92.62 72 VAL A N 1
ATOM 557 C CA . VAL A 1 72 ? -6.051 -6.840 -6.460 1.00 92.62 72 VAL A CA 1
ATOM 558 C C . VAL A 1 72 ? -4.652 -6.985 -5.860 1.00 92.62 72 VAL A C 1
ATOM 560 O O . VAL A 1 72 ? -4.522 -7.069 -4.638 1.00 92.62 72 VAL A O 1
ATOM 563 N N . ILE A 1 73 ? -3.612 -6.949 -6.695 1.00 91.31 73 ILE A N 1
ATOM 564 C CA . ILE A 1 73 ? -2.211 -6.994 -6.258 1.00 91.31 73 ILE A CA 1
ATOM 565 C C . ILE A 1 73 ? -1.873 -5.772 -5.403 1.00 91.31 73 ILE A C 1
ATOM 567 O O . ILE A 1 73 ? -1.328 -5.922 -4.313 1.00 91.31 73 ILE A O 1
ATOM 571 N N . TYR A 1 74 ? -2.249 -4.568 -5.842 1.00 89.94 74 TYR A N 1
ATOM 572 C CA . TYR A 1 74 ? -2.061 -3.334 -5.077 1.00 89.94 74 TYR A CA 1
ATOM 573 C C . TYR A 1 74 ? -2.747 -3.403 -3.708 1.00 89.94 74 TYR A C 1
ATOM 575 O O . TYR A 1 74 ? -2.137 -3.058 -2.694 1.00 89.94 74 TYR A O 1
ATOM 583 N N . LEU A 1 75 ? -3.987 -3.898 -3.652 1.00 91.44 75 LEU A N 1
ATOM 584 C CA . LEU A 1 75 ? -4.724 -4.063 -2.404 1.00 91.44 75 LEU A CA 1
ATOM 585 C C . LEU A 1 75 ? -4.031 -5.068 -1.475 1.00 91.44 75 LEU A C 1
ATOM 587 O O . LEU A 1 75 ? -3.822 -4.751 -0.306 1.00 91.44 75 LEU A O 1
ATOM 591 N N . GLN A 1 76 ? -3.640 -6.241 -1.989 1.00 91.94 76 GLN A N 1
ATOM 592 C CA . GLN A 1 76 ? -2.910 -7.260 -1.226 1.00 91.94 76 GLN A CA 1
ATOM 593 C C . GLN A 1 76 ? -1.598 -6.712 -0.670 1.00 91.94 76 GLN A C 1
ATOM 595 O O . GLN A 1 76 ? -1.374 -6.782 0.533 1.00 91.94 76 GLN A O 1
ATOM 600 N N . ASN A 1 77 ? -0.773 -6.110 -1.522 1.00 90.38 77 ASN A N 1
ATOM 601 C CA . ASN A 1 77 ? 0.499 -5.504 -1.144 1.00 90.38 77 ASN A CA 1
ATOM 602 C C . ASN A 1 77 ? 0.322 -4.387 -0.106 1.00 90.38 77 ASN A C 1
ATOM 604 O O . ASN A 1 77 ? 1.114 -4.265 0.825 1.00 90.38 77 ASN A O 1
ATOM 608 N N . THR A 1 78 ? -0.752 -3.602 -0.204 1.00 89.38 78 THR A N 1
ATOM 609 C CA . THR A 1 78 ? -1.048 -2.546 0.774 1.00 89.38 78 THR A CA 1
ATOM 610 C C . THR A 1 78 ? -1.365 -3.129 2.152 1.00 89.38 78 THR A C 1
ATOM 612 O O . THR A 1 78 ? -0.835 -2.640 3.150 1.00 89.38 78 THR A O 1
ATOM 615 N N . VAL A 1 79 ? -2.192 -4.180 2.227 1.00 89.31 79 VAL A N 1
ATOM 616 C CA . VAL A 1 79 ? -2.601 -4.784 3.511 1.00 89.31 79 VAL A CA 1
ATOM 617 C C . VAL A 1 79 ? -1.542 -5.700 4.125 1.00 89.31 79 VAL A C 1
ATOM 619 O O . VAL A 1 79 ? -1.525 -5.860 5.342 1.00 89.31 79 VAL A O 1
ATOM 622 N N . THR A 1 80 ? -0.653 -6.285 3.317 1.00 89.62 80 THR A N 1
ATOM 623 C CA . THR A 1 80 ? 0.494 -7.083 3.792 1.00 89.62 80 THR A CA 1
ATOM 624 C C . THR A 1 80 ? 1.718 -6.232 4.113 1.00 89.62 80 THR A C 1
ATOM 626 O O . THR A 1 80 ? 2.743 -6.781 4.508 1.00 89.62 80 THR A O 1
ATOM 629 N N . LEU A 1 81 ? 1.613 -4.907 3.951 1.00 87.12 81 LEU A N 1
ATOM 630 C CA . LEU A 1 81 ? 2.727 -3.966 4.044 1.00 87.12 81 LEU A CA 1
ATOM 631 C C . LEU A 1 81 ? 3.857 -4.289 3.050 1.00 87.12 81 LEU A C 1
ATOM 633 O O . LEU A 1 81 ? 4.995 -3.912 3.258 1.00 87.12 81 LEU A O 1
ATOM 637 N N . ASN A 1 82 ? 3.581 -4.966 1.938 1.00 85.62 82 ASN A N 1
ATOM 638 C CA . ASN A 1 82 ? 4.579 -5.201 0.902 1.00 85.62 82 ASN A CA 1
ATOM 639 C C . ASN A 1 82 ? 4.616 -4.034 -0.096 1.00 85.62 82 ASN A C 1
ATOM 641 O O . ASN A 1 82 ? 4.033 -4.098 -1.175 1.00 85.62 82 ASN A O 1
ATOM 645 N N . TRP A 1 83 ? 5.282 -2.939 0.264 1.00 83.69 83 TRP A N 1
ATOM 646 C CA . TRP A 1 83 ? 5.289 -1.710 -0.545 1.00 83.69 83 TRP A CA 1
ATOM 647 C C . TRP A 1 83 ? 6.429 -1.642 -1.577 1.00 83.69 83 TRP A C 1
ATOM 649 O O . TRP A 1 83 ? 6.664 -0.593 -2.178 1.00 83.69 83 TRP A O 1
ATOM 659 N N . GLY A 1 84 ? 7.120 -2.760 -1.811 1.00 82.19 84 GLY A N 1
ATOM 660 C CA . GLY A 1 84 ? 8.239 -2.854 -2.746 1.00 82.19 84 GLY A CA 1
ATOM 661 C C . GLY A 1 84 ? 9.535 -2.244 -2.206 1.00 82.19 84 GLY A C 1
ATOM 662 O O . GLY A 1 84 ? 9.703 -2.037 -1.002 1.00 82.19 84 GLY A O 1
ATOM 663 N N . TYR A 1 85 ? 10.475 -1.981 -3.114 1.00 79.94 85 TYR A N 1
ATOM 664 C CA . TYR A 1 85 ? 11.808 -1.477 -2.781 1.00 79.94 85 TYR A CA 1
ATOM 665 C C . TYR A 1 85 ? 11.956 0.017 -3.056 1.00 79.94 85 TYR A C 1
ATOM 667 O O . TYR A 1 85 ? 11.564 0.516 -4.113 1.00 79.94 85 TYR A O 1
ATOM 675 N N . SER A 1 86 ? 12.612 0.716 -2.132 1.00 77.25 86 SER A N 1
ATOM 676 C CA . SER A 1 86 ? 13.077 2.081 -2.336 1.00 77.25 86 SER A CA 1
ATOM 677 C C . SER A 1 86 ? 14.269 2.093 -3.287 1.00 77.25 86 SER A C 1
ATOM 679 O O . SER A 1 86 ? 15.300 1.480 -3.016 1.00 77.25 86 SER A O 1
ATOM 681 N N . TYR A 1 87 ? 14.171 2.862 -4.369 1.00 72.19 87 TYR A N 1
ATOM 682 C CA . TYR A 1 87 ? 15.300 3.081 -5.276 1.00 72.19 87 TYR A CA 1
ATOM 683 C C . TYR A 1 87 ? 16.402 3.953 -4.664 1.00 72.19 87 TYR A C 1
ATOM 685 O O . TYR A 1 87 ? 17.539 3.891 -5.110 1.00 72.19 87 TYR A O 1
ATOM 693 N N . PHE A 1 88 ? 16.080 4.763 -3.651 1.00 72.69 88 PHE A N 1
ATOM 694 C CA . PHE A 1 88 ? 17.054 5.635 -2.990 1.00 72.69 88 PHE A CA 1
ATOM 695 C C . PHE A 1 88 ? 17.842 4.888 -1.909 1.00 72.69 88 PHE A C 1
ATOM 697 O O . PHE A 1 88 ? 19.057 5.027 -1.818 1.00 72.69 88 PHE A O 1
ATOM 704 N N . TRP A 1 89 ? 17.150 4.073 -1.109 1.00 76.56 89 TRP A N 1
ATOM 705 C CA . TRP A 1 89 ? 17.748 3.343 0.014 1.00 76.56 89 TRP A CA 1
ATOM 706 C C . TRP A 1 89 ? 18.120 1.895 -0.315 1.00 76.56 89 TRP A C 1
ATOM 708 O O . TRP A 1 89 ? 18.705 1.220 0.525 1.00 76.56 89 TRP A O 1
ATOM 718 N N . HIS A 1 90 ? 17.775 1.404 -1.512 1.00 73.75 90 HIS A N 1
ATOM 719 C CA . HIS A 1 90 ? 17.989 0.015 -1.937 1.00 73.75 90 HIS A CA 1
ATOM 720 C C . HIS A 1 90 ? 17.438 -1.032 -0.948 1.00 73.75 90 HIS A C 1
ATOM 722 O O . HIS A 1 90 ? 17.968 -2.135 -0.836 1.00 73.75 90 HIS A O 1
ATOM 728 N N . ALA A 1 91 ? 16.368 -0.689 -0.231 1.00 76.88 91 ALA A N 1
ATOM 729 C CA . ALA A 1 91 ? 15.791 -1.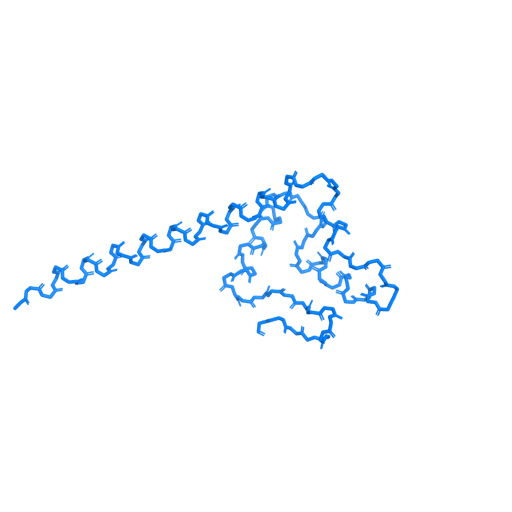486 0.847 1.00 76.88 91 ALA A CA 1
ATOM 730 C C . ALA A 1 91 ? 14.261 -1.572 0.706 1.00 76.88 91 ALA A C 1
ATOM 732 O O . ALA A 1 91 ? 13.677 -0.717 0.028 1.00 76.88 91 ALA A O 1
ATOM 733 N N . PRO A 1 92 ? 13.606 -2.577 1.318 1.00 76.44 92 PRO A N 1
ATOM 734 C CA . PRO A 1 92 ? 12.151 -2.617 1.427 1.00 76.44 92 PRO A CA 1
ATOM 735 C C . PRO A 1 92 ? 11.620 -1.331 2.065 1.00 76.44 92 PRO A C 1
ATOM 737 O O . PRO A 1 92 ? 12.260 -0.759 2.947 1.00 76.44 92 PRO A O 1
ATOM 740 N N . VAL A 1 93 ? 10.476 -0.846 1.587 1.00 78.06 93 VAL A N 1
ATOM 741 C CA . VAL A 1 93 ? 9.871 0.391 2.110 1.00 78.06 93 VAL A CA 1
ATOM 742 C C . VAL A 1 93 ? 9.144 0.158 3.444 1.00 78.06 93 VAL A C 1
ATOM 744 O O . VAL A 1 93 ? 8.972 1.110 4.203 1.00 78.06 93 VAL A O 1
ATOM 747 N N . ALA A 1 94 ? 8.734 -1.077 3.734 1.00 61.56 94 ALA A N 1
ATOM 748 C CA . ALA A 1 94 ? 8.033 -1.455 4.960 1.00 61.56 94 ALA A CA 1
ATOM 749 C C . ALA A 1 94 ? 8.914 -2.207 5.957 1.00 61.56 94 ALA A C 1
ATOM 751 O O . ALA A 1 94 ? 9.866 -2.887 5.506 1.00 61.56 94 ALA A O 1
#

Secondary structure (DSSP, 8-state):
--HHHHHHHHHHHHHHHHHHHHHHHHHHHHHHHHSSS-HHHHSS---GGGHHHHHHHHHHTTTTS-HHHHHHHHHHHHHTT---B-TTTSSB--

Nearest PDB structures (foldseek):
  8wd9-assembly1_B  TM=7.435E-01  e=1.952E-01  Mycobacterium tuberculosis H37Rv
  8wda-assembly1_B  TM=7.284E-01  e=1.286E+00  Mycobacterium tuberculosis H37Rv

Mean predicted aligned error: 7.35 Å

Solvent-accessible surface area (backbone atoms only — not comparable to full-atom values): 5478 Å² total; per-residue (Å²): 129,71,62,68,59,55,52,52,51,51,53,52,50,50,51,51,49,52,53,51,52,50,50,51,54,53,48,51,58,48,53,53,65,67,44,91,70,59,52,64,63,69,75,36,66,90,50,78,93,41,48,68,61,33,52,53,42,39,59,70,45,32,60,89,49,59,70,67,58,25,50,53,39,47,51,51,26,60,77,70,50,54,72,44,66,35,86,87,76,76,37,68,68,98

Foldseek 3Di:
DPVVVVVVVVVVVVVVVVVVVVVVLVVVLVVCVPPPDLSLVVQADPDPVCNVQSVVVSVQQVSVDDPVVSSVSSVVCVVVVQPGADPVVRGGPD

Radius of gyration: 17.95 Å; Cα contacts (8 Å, |Δi|>4): 55; chains: 1; bounding box: 45×19×52 Å

pLDDT: mean 82.66, std 9.58, range [59.22, 94.94]